Protein AF-A0A1A9QDA2-F1 (afdb_monomer_lite)

Sequence (116 aa):
MPLTSENLNNLLPKVSDYCTIPPLTIGEKIDRNGKKLVSDWNTKFKLIKSSARDLQTDLNDTNKEVTDINQTNQESKAIKALEKWCKDQIELNLLSTNVEETWTKVETRCIENKNS

Organism: NCBI:txid432608

Radius of gyration: 18.14 Å; chains: 1; bounding box: 49×37×40 Å

pLDDT: mean 85.92, std 14.35, range [33.88, 97.94]

Foldseek 3Di:
DDDDPVNCVVVVVVVCLVPDDDDFFLLSVCVSVVWDWDPPLLVLCVVPVVPQPCLQVQLCVQPVVSNDCPDPVCVVSSSVSLVSSLVVRRRDTCPDPPNVVSSVNNVSRTTDDPPD

Structure (mmCIF, N/CA/C/O backbone):
data_AF-A0A1A9QDA2-F1
#
_entry.id   AF-A0A1A9QDA2-F1
#
loop_
_atom_site.group_PDB
_atom_site.id
_atom_site.type_symbol
_atom_site.label_atom_id
_atom_site.label_alt_id
_atom_site.label_comp_id
_atom_site.label_asym_id
_atom_site.label_entity_id
_atom_site.label_seq_id
_atom_site.pdbx_PDB_ins_code
_atom_site.Cartn_x
_atom_site.Cartn_y
_atom_site.Cartn_z
_atom_site.occupancy
_atom_site.B_iso_or_equiv
_atom_site.auth_seq_id
_atom_site.auth_comp_id
_atom_site.auth_asym_id
_atom_site.auth_atom_id
_atom_site.pdbx_PDB_model_num
ATOM 1 N N . MET A 1 1 ? 36.775 -17.301 -12.864 1.00 51.97 1 MET A N 1
ATOM 2 C CA . MET A 1 1 ? 36.106 -18.532 -13.339 1.00 51.97 1 MET A CA 1
ATOM 3 C C . MET A 1 1 ? 36.004 -18.460 -14.853 1.00 51.97 1 MET A C 1
ATOM 5 O O . MET A 1 1 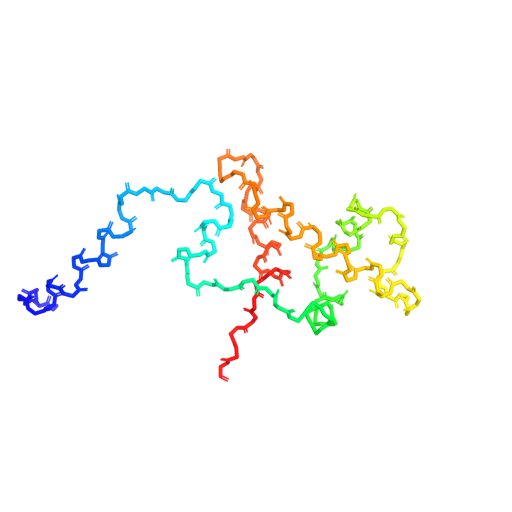? 35.595 -17.410 -15.335 1.00 51.97 1 MET A O 1
ATOM 9 N N . PRO A 1 2 ? 36.402 -19.499 -15.600 1.00 57.47 2 PRO A N 1
ATOM 10 C CA . PRO A 1 2 ? 36.228 -19.527 -17.047 1.00 57.47 2 PRO A CA 1
ATOM 11 C C . PRO A 1 2 ? 34.746 -19.722 -17.409 1.00 57.47 2 PRO A C 1
ATOM 13 O O . PRO A 1 2 ? 34.034 -20.488 -16.760 1.00 57.47 2 PRO A O 1
ATOM 16 N N . LEU A 1 3 ? 34.284 -19.008 -18.436 1.00 53.97 3 LEU A N 1
ATOM 17 C CA . LEU A 1 3 ? 32.960 -19.190 -19.032 1.00 53.97 3 LEU A CA 1
ATOM 18 C C . LEU A 1 3 ? 32.943 -20.517 -19.801 1.00 53.97 3 LEU A C 1
ATOM 20 O O . LEU A 1 3 ? 33.518 -20.620 -20.881 1.00 53.97 3 LEU A O 1
ATOM 24 N N . THR A 1 4 ? 32.309 -21.539 -19.230 1.00 72.19 4 THR A N 1
ATOM 25 C CA . THR A 1 4 ? 32.009 -22.799 -19.919 1.00 72.19 4 THR A CA 1
ATOM 26 C C . THR A 1 4 ? 30.706 -22.667 -20.711 1.00 72.19 4 THR A C 1
ATOM 28 O O . THR A 1 4 ? 29.827 -21.879 -20.355 1.00 72.19 4 THR A O 1
ATOM 31 N N . SER A 1 5 ? 30.553 -23.451 -21.780 1.00 62.84 5 SER A N 1
ATOM 32 C CA . SER A 1 5 ? 29.330 -23.518 -22.599 1.00 62.84 5 SER A CA 1
ATOM 33 C C . SER A 1 5 ? 28.076 -23.860 -21.778 1.00 62.84 5 SER A C 1
ATOM 35 O O . SER A 1 5 ? 26.990 -23.360 -22.060 1.00 62.84 5 SER A O 1
ATOM 37 N N . GLU A 1 6 ? 28.237 -24.640 -20.710 1.00 62.31 6 GLU A N 1
ATOM 38 C CA . GLU A 1 6 ? 27.176 -24.995 -19.761 1.00 62.31 6 GLU A CA 1
ATOM 39 C C . GLU A 1 6 ? 26.725 -23.803 -18.893 1.00 62.31 6 GLU A C 1
ATOM 41 O O . GLU A 1 6 ? 25.529 -23.587 -18.692 1.00 62.31 6 GLU A O 1
ATOM 46 N N . ASN A 1 7 ? 27.665 -22.958 -18.452 1.00 60.47 7 ASN A N 1
ATOM 47 C CA . ASN A 1 7 ? 27.343 -21.727 -17.728 1.00 60.47 7 ASN A CA 1
ATOM 48 C C . ASN A 1 7 ? 26.732 -20.672 -18.660 1.00 60.47 7 ASN A C 1
ATOM 50 O O . ASN A 1 7 ? 25.819 -19.956 -18.255 1.00 60.47 7 ASN A O 1
ATOM 54 N N . LEU A 1 8 ? 27.191 -20.599 -19.912 1.00 65.50 8 LEU A N 1
ATOM 55 C CA . LEU A 1 8 ? 26.693 -19.661 -20.918 1.00 65.50 8 LEU A CA 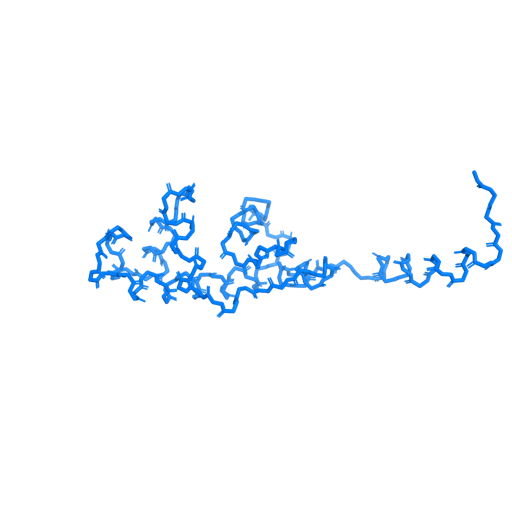1
ATOM 56 C C . LEU A 1 8 ? 25.214 -19.915 -21.257 1.00 65.50 8 LEU A C 1
ATOM 58 O O . LEU A 1 8 ? 24.417 -18.980 -21.225 1.00 65.50 8 LEU A O 1
ATOM 62 N N . ASN A 1 9 ? 24.822 -21.173 -21.481 1.00 63.59 9 ASN A N 1
ATOM 63 C CA . ASN A 1 9 ? 23.433 -21.536 -21.798 1.00 63.59 9 ASN A CA 1
ATOM 64 C C . ASN A 1 9 ? 22.451 -21.252 -20.648 1.00 63.59 9 ASN A C 1
ATOM 66 O O . ASN A 1 9 ? 21.279 -20.986 -20.896 1.00 63.59 9 ASN A O 1
ATOM 70 N N . ASN A 1 10 ? 22.929 -21.251 -19.400 1.00 66.06 10 ASN A N 1
ATOM 71 C CA . ASN A 1 10 ? 22.124 -20.912 -18.222 1.00 66.06 10 ASN A CA 1
ATOM 72 C C . ASN A 1 10 ? 22.133 -19.410 -17.878 1.00 66.06 10 ASN A C 1
ATOM 74 O O . ASN A 1 10 ? 21.210 -18.921 -17.221 1.00 66.06 10 ASN A O 1
ATOM 78 N N . LEU A 1 11 ? 23.175 -18.677 -18.283 1.00 63.66 11 LEU A N 1
ATOM 79 C CA . LEU A 1 11 ? 23.327 -17.240 -18.031 1.00 63.66 11 LEU A CA 1
ATOM 80 C C . LEU A 1 11 ? 22.626 -16.390 -19.092 1.00 63.66 11 LEU A C 1
ATOM 82 O O . LEU A 1 11 ? 21.979 -15.409 -18.739 1.00 63.66 11 LEU A O 1
ATOM 86 N N . LEU A 1 12 ? 22.717 -16.763 -20.371 1.00 65.12 12 LEU A N 1
ATOM 87 C CA . LEU A 1 12 ? 22.170 -15.969 -21.475 1.00 65.12 12 LEU A CA 1
ATOM 88 C C . LEU A 1 12 ? 20.656 -15.712 -21.380 1.00 65.12 12 LEU A C 1
ATOM 90 O O . LEU A 1 12 ? 20.272 -14.565 -21.599 1.00 65.12 12 LEU A O 1
ATOM 94 N N . PRO A 1 13 ? 19.795 -16.676 -20.993 1.00 64.75 13 PRO A N 1
ATOM 95 C CA . PRO A 1 13 ? 18.366 -16.407 -20.819 1.00 64.75 13 PRO A CA 1
ATOM 96 C C . PRO A 1 13 ? 18.108 -15.384 -19.705 1.00 64.75 13 PRO A C 1
ATOM 98 O O . PRO A 1 13 ? 17.362 -14.431 -19.894 1.00 64.75 13 PRO A O 1
ATOM 101 N N . LYS A 1 14 ? 18.819 -15.510 -18.575 1.00 60.81 14 LYS A N 1
ATOM 102 C CA . LYS A 1 14 ? 18.696 -14.595 -17.428 1.00 60.81 14 LYS A CA 1
ATOM 103 C C . LYS A 1 14 ? 19.170 -13.178 -17.754 1.00 60.81 14 LYS A C 1
ATOM 105 O O . LYS A 1 14 ? 18.591 -12.212 -17.272 1.00 60.81 14 LYS A O 1
ATOM 110 N N . VAL A 1 15 ? 20.231 -13.054 -18.553 1.00 61.69 15 VAL A N 1
ATOM 111 C CA . VAL A 1 15 ? 20.747 -11.758 -19.019 1.00 61.69 15 VAL A CA 1
ATOM 112 C C . VAL A 1 15 ? 19.812 -11.158 -20.074 1.00 61.69 15 VAL A C 1
ATOM 114 O O . VAL A 1 15 ? 19.534 -9.964 -20.030 1.00 61.69 15 VAL A O 1
ATOM 117 N N . SER A 1 16 ? 19.268 -11.978 -20.976 1.00 59.50 16 SER A N 1
ATOM 118 C CA . SER A 1 16 ? 18.304 -11.554 -21.999 1.00 59.50 16 SER A CA 1
ATOM 119 C C . SER A 1 16 ? 17.021 -10.981 -21.387 1.00 59.50 16 SER A C 1
ATOM 121 O O . SER A 1 16 ? 16.589 -9.901 -21.797 1.00 59.50 16 SER A O 1
ATOM 123 N N . ASP A 1 17 ? 16.460 -11.639 -20.366 1.00 58.28 17 ASP A N 1
ATOM 124 C CA . ASP A 1 17 ? 15.280 -11.157 -19.626 1.00 58.28 17 ASP A CA 1
ATOM 125 C C . ASP A 1 17 ? 15.550 -9.831 -18.898 1.00 58.28 17 ASP A C 1
ATOM 127 O O . ASP A 1 17 ? 14.667 -8.985 -18.751 1.00 58.28 17 ASP A O 1
ATOM 131 N N . TYR A 1 18 ? 16.794 -9.618 -18.463 1.00 56.81 18 TYR A N 1
ATOM 132 C CA . TYR A 1 18 ? 17.201 -8.389 -17.788 1.00 56.81 18 TYR A CA 1
ATOM 133 C C . TYR A 1 18 ? 17.413 -7.216 -18.763 1.00 56.81 18 TYR A C 1
ATOM 135 O O . TYR A 1 18 ? 17.221 -6.059 -18.385 1.00 56.81 18 TYR A O 1
ATOM 143 N N . CYS A 1 19 ? 17.797 -7.499 -20.013 1.00 63.44 19 CYS A N 1
ATOM 144 C CA . CYS A 1 19 ? 18.305 -6.503 -20.961 1.00 63.44 19 CYS A CA 1
ATOM 145 C C . CYS A 1 19 ? 17.315 -6.020 -22.032 1.00 63.44 19 CYS A C 1
ATOM 147 O O . CYS A 1 19 ? 17.685 -5.132 -22.798 1.00 63.44 19 CYS A O 1
ATOM 149 N N . THR A 1 20 ? 16.099 -6.562 -22.138 1.00 67.19 20 THR A N 1
ATOM 150 C CA . THR A 1 20 ? 15.286 -6.328 -23.350 1.00 67.19 20 THR A CA 1
ATOM 151 C C . THR A 1 20 ? 14.204 -5.254 -23.238 1.00 67.19 20 THR A C 1
ATOM 153 O O . THR A 1 20 ? 13.943 -4.592 -24.237 1.00 67.19 20 THR A O 1
ATOM 156 N N . ILE A 1 21 ? 13.623 -4.986 -22.065 1.00 72.31 21 ILE A N 1
ATOM 157 C CA . ILE A 1 21 ? 12.673 -3.867 -21.859 1.00 72.31 21 ILE A CA 1
ATOM 158 C C . ILE A 1 21 ? 12.774 -3.452 -20.389 1.00 72.31 21 ILE A C 1
ATOM 160 O O . ILE A 1 21 ? 12.674 -4.350 -19.568 1.00 72.31 21 ILE A O 1
ATOM 164 N N . PRO A 1 22 ? 12.999 -2.192 -19.978 1.00 78.06 22 PRO A N 1
ATOM 165 C CA . PRO A 1 22 ? 12.933 -1.798 -18.562 1.00 78.06 22 PRO A CA 1
ATOM 166 C C . PRO A 1 22 ? 11.484 -1.853 -18.037 1.00 78.06 22 PRO A C 1
ATOM 168 O O . PRO A 1 22 ? 10.559 -1.689 -18.830 1.00 78.06 22 PRO A O 1
ATOM 171 N N . PRO A 1 23 ? 11.248 -2.082 -16.730 1.00 85.69 23 PRO A N 1
ATOM 172 C CA . PRO A 1 23 ? 9.898 -1.964 -16.192 1.00 85.69 23 PRO A CA 1
ATOM 173 C C . PRO A 1 23 ? 9.444 -0.502 -16.317 1.00 85.69 23 PRO A C 1
ATOM 175 O O . PRO A 1 23 ? 10.222 0.418 -16.059 1.00 85.69 23 PRO A O 1
ATOM 178 N N . LEU A 1 24 ? 8.203 -0.292 -16.740 1.00 89.88 24 LEU A N 1
ATOM 179 C CA . LEU A 1 24 ? 7.578 1.019 -16.888 1.00 89.88 24 LEU A CA 1
ATOM 180 C C . LEU A 1 24 ? 6.841 1.425 -15.618 1.00 89.88 24 LEU A C 1
ATOM 182 O O . LEU A 1 24 ? 6.741 2.615 -15.344 1.00 89.88 24 LEU A O 1
ATOM 186 N N . THR A 1 25 ? 6.348 0.461 -14.841 1.00 93.88 25 THR A N 1
ATOM 187 C CA . THR A 1 25 ? 5.605 0.698 -13.599 1.00 93.88 25 THR A CA 1
ATOM 188 C C . THR A 1 25 ? 6.267 0.063 -12.383 1.00 93.88 25 THR A C 1
ATOM 190 O O . THR A 1 25 ? 7.103 -0.842 -12.480 1.00 93.88 25 THR A O 1
ATOM 193 N N . ILE A 1 26 ? 5.874 0.533 -11.201 1.00 93.38 26 ILE A N 1
ATOM 194 C CA . ILE A 1 26 ? 6.268 -0.088 -9.936 1.00 93.38 26 ILE A CA 1
ATOM 195 C C . ILE A 1 26 ? 5.824 -1.559 -9.889 1.00 93.38 26 ILE A C 1
ATOM 197 O O . ILE A 1 26 ? 6.607 -2.402 -9.456 1.00 93.38 26 ILE A O 1
ATOM 201 N N . GLY A 1 27 ? 4.622 -1.887 -10.372 1.00 93.06 27 GLY A N 1
ATOM 202 C CA . GLY A 1 27 ? 4.117 -3.261 -10.453 1.00 93.06 27 GLY A CA 1
ATOM 203 C C . GLY A 1 27 ? 5.013 -4.167 -11.298 1.00 93.06 27 GLY A C 1
ATOM 204 O O . GLY A 1 27 ? 5.478 -5.198 -10.821 1.00 93.06 27 GLY A O 1
ATOM 205 N N . GLU A 1 28 ? 5.387 -3.728 -12.500 1.00 91.88 28 GLU A N 1
ATOM 206 C CA . GLU A 1 28 ? 6.305 -4.486 -13.363 1.00 91.88 28 GLU A CA 1
ATOM 207 C C . GLU A 1 28 ? 7.697 -4.659 -12.733 1.00 91.88 28 GLU A C 1
ATOM 209 O O . GLU A 1 28 ? 8.357 -5.683 -12.931 1.00 91.88 28 GLU A O 1
ATOM 214 N N . LYS A 1 29 ? 8.160 -3.679 -11.941 1.00 91.06 29 LYS A N 1
ATOM 215 C CA . LYS A 1 29 ? 9.405 -3.794 -11.162 1.00 91.06 29 LYS A CA 1
ATOM 216 C C . LYS A 1 29 ? 9.287 -4.840 -10.051 1.00 91.06 29 LYS A C 1
ATOM 218 O O . LYS A 1 29 ? 10.267 -5.531 -9.773 1.00 91.06 29 LYS A O 1
ATOM 223 N N . ILE A 1 30 ? 8.125 -4.970 -9.409 1.00 91.88 30 ILE A N 1
ATOM 224 C CA . ILE A 1 30 ? 7.857 -6.019 -8.409 1.00 91.88 30 ILE A CA 1
ATOM 225 C C . ILE A 1 30 ? 7.922 -7.395 -9.076 1.00 91.88 30 ILE A C 1
ATOM 227 O O . ILE A 1 30 ? 8.697 -8.242 -8.619 1.00 91.88 30 ILE A O 1
ATOM 231 N N . ASP A 1 31 ? 7.194 -7.575 -10.180 1.00 89.81 31 ASP A N 1
ATOM 232 C CA . ASP A 1 31 ? 7.112 -8.844 -10.910 1.00 89.81 31 ASP A CA 1
ATOM 233 C C . ASP A 1 31 ? 8.485 -9.289 -11.420 1.00 89.81 31 ASP A C 1
ATOM 235 O O . ASP A 1 31 ? 8.910 -10.423 -11.188 1.00 89.81 31 ASP A O 1
ATOM 239 N N . ARG A 1 32 ? 9.244 -8.368 -12.026 1.00 86.94 32 ARG A N 1
ATOM 240 C CA . ARG A 1 32 ? 10.610 -8.636 -12.500 1.00 86.94 32 ARG A CA 1
ATOM 241 C C . ARG A 1 32 ? 11.559 -9.064 -11.388 1.00 86.94 32 ARG A C 1
ATOM 243 O O . ARG A 1 32 ? 12.432 -9.898 -11.604 1.00 86.94 32 ARG A O 1
ATOM 250 N N . ASN A 1 33 ? 11.395 -8.498 -10.197 1.00 87.62 33 ASN A N 1
ATOM 251 C CA . ASN A 1 33 ? 12.209 -8.848 -9.038 1.00 87.62 33 ASN A CA 1
ATOM 252 C C . ASN A 1 33 ? 11.767 -10.165 -8.374 1.00 87.62 33 ASN A C 1
ATOM 254 O O . ASN A 1 33 ? 12.324 -10.537 -7.337 1.00 87.62 33 ASN A O 1
ATOM 258 N N . GLY A 1 34 ? 10.762 -10.859 -8.928 1.00 89.00 34 GLY A N 1
ATOM 259 C CA . GLY A 1 34 ? 10.198 -12.085 -8.363 1.00 89.00 34 GLY A CA 1
ATOM 260 C C . GLY A 1 34 ? 9.557 -11.864 -6.991 1.00 89.00 34 GLY A C 1
ATOM 261 O O . GLY A 1 34 ? 9.482 -12.791 -6.181 1.00 89.00 34 GLY A O 1
ATOM 262 N N . LYS A 1 35 ? 9.163 -10.622 -6.692 1.00 91.12 35 LYS A N 1
ATOM 263 C CA . LYS A 1 35 ? 8.478 -10.250 -5.455 1.00 91.12 35 LYS A CA 1
ATOM 264 C C . LYS A 1 35 ? 6.975 -10.438 -5.652 1.00 91.12 35 LYS A C 1
ATOM 266 O O . LYS A 1 35 ? 6.481 -10.394 -6.771 1.00 91.12 35 LYS A O 1
ATOM 271 N N . LYS A 1 36 ? 6.246 -10.660 -4.560 1.00 93.69 36 LYS A N 1
ATOM 272 C CA . LYS A 1 36 ? 4.789 -10.839 -4.588 1.00 93.69 36 LYS A CA 1
ATOM 273 C C . LYS A 1 36 ? 4.103 -9.758 -3.779 1.00 93.69 36 LYS A C 1
ATOM 275 O O . LYS A 1 36 ? 4.628 -9.331 -2.749 1.00 93.69 36 LYS A O 1
ATOM 280 N N . LEU A 1 37 ? 2.937 -9.332 -4.250 1.00 94.50 37 LEU A N 1
ATOM 281 C CA . LEU A 1 37 ? 2.073 -8.437 -3.495 1.00 94.50 37 LEU A CA 1
ATOM 282 C C . LEU A 1 37 ? 1.442 -9.164 -2.311 1.00 94.50 37 LEU A C 1
ATOM 284 O O . LEU A 1 37 ? 1.178 -10.362 -2.375 1.00 94.50 37 LEU A O 1
ATOM 288 N N . VAL A 1 38 ? 1.192 -8.410 -1.246 1.00 95.88 38 VAL A N 1
ATOM 289 C CA . VAL A 1 38 ? 0.546 -8.889 -0.025 1.00 95.88 38 VAL A CA 1
ATOM 290 C C . VAL A 1 38 ? -0.817 -9.493 -0.345 1.00 95.88 38 VAL A C 1
ATOM 292 O O . VAL A 1 38 ? -1.671 -8.860 -0.962 1.00 95.88 38 VAL A O 1
ATOM 295 N N . SER A 1 39 ? -1.018 -10.715 0.134 1.00 94.44 39 SER A N 1
ATOM 296 C CA . SER A 1 39 ? -2.297 -11.422 0.096 1.00 94.44 39 SER A CA 1
ATOM 297 C C . SER A 1 39 ? -3.073 -11.287 1.416 1.00 94.44 39 SER A C 1
ATOM 299 O O . SER A 1 39 ? -4.287 -11.093 1.403 1.00 94.44 39 SER A O 1
ATOM 301 N N . ASP A 1 40 ? -2.376 -11.308 2.560 1.00 95.94 40 ASP A N 1
ATOM 302 C CA . ASP A 1 40 ? -2.951 -11.077 3.893 1.00 95.94 40 ASP A CA 1
ATOM 303 C C . ASP A 1 40 ? -2.695 -9.644 4.388 1.00 95.94 40 ASP A C 1
ATOM 305 O O . ASP A 1 40 ? -1.730 -9.342 5.105 1.00 95.94 40 ASP A O 1
ATOM 309 N N . TRP A 1 41 ? -3.602 -8.743 4.011 1.00 95.69 41 TRP A N 1
ATOM 310 C CA . TRP A 1 41 ? -3.544 -7.330 4.386 1.00 95.69 41 TRP A CA 1
ATOM 311 C C . TRP A 1 41 ? -3.715 -7.081 5.883 1.00 95.69 41 TRP A C 1
ATOM 313 O O . TRP A 1 41 ? -3.172 -6.108 6.402 1.00 95.69 41 TRP A O 1
ATOM 323 N N . ASN A 1 42 ? -4.430 -7.955 6.594 1.00 94.81 42 ASN A N 1
ATOM 324 C CA . ASN A 1 42 ? -4.640 -7.814 8.032 1.00 94.81 42 ASN A CA 1
ATOM 325 C C . ASN A 1 42 ? -3.331 -8.058 8.789 1.00 94.81 42 ASN A C 1
ATOM 327 O O . ASN A 1 42 ? -2.906 -7.232 9.599 1.00 94.81 42 ASN A O 1
ATOM 331 N N . THR A 1 43 ? -2.652 -9.164 8.476 1.00 95.12 43 THR A N 1
ATOM 332 C CA . THR A 1 43 ? -1.336 -9.468 9.047 1.00 95.12 43 THR A CA 1
ATOM 333 C C . THR A 1 43 ? -0.322 -8.402 8.656 1.00 95.12 43 THR A C 1
ATOM 335 O O . THR A 1 43 ? 0.390 -7.885 9.521 1.00 95.12 43 THR A O 1
ATOM 338 N N . LYS A 1 44 ? -0.294 -7.995 7.380 1.00 95.38 44 LYS A N 1
ATOM 339 C CA . LYS A 1 44 ? 0.621 -6.946 6.926 1.00 95.38 44 LYS A CA 1
ATOM 340 C C . LYS A 1 44 ? 0.408 -5.637 7.677 1.00 95.38 44 LYS A C 1
ATOM 342 O O . LYS A 1 44 ? 1.376 -5.087 8.194 1.00 95.38 44 LYS A O 1
ATOM 347 N N . PHE A 1 45 ? -0.834 -5.164 7.777 1.00 95.69 45 PHE A N 1
ATOM 348 C CA . PHE A 1 45 ? -1.162 -3.925 8.476 1.00 95.69 45 PHE A CA 1
ATOM 349 C C . PHE A 1 45 ? -0.698 -3.964 9.935 1.00 95.69 45 PHE A C 1
ATOM 351 O O . PHE A 1 45 ? -0.024 -3.043 10.389 1.00 95.69 45 PHE A O 1
ATOM 358 N N . LYS A 1 46 ? -0.966 -5.059 10.657 1.00 93.69 46 LYS A N 1
ATOM 359 C CA . LYS A 1 46 ? -0.527 -5.219 12.053 1.00 93.69 46 LYS A CA 1
ATOM 360 C C . LYS A 1 46 ? 0.989 -5.160 12.223 1.00 93.69 46 LYS A C 1
ATOM 362 O O . LYS A 1 46 ? 1.448 -4.614 13.222 1.00 93.69 46 LYS A O 1
ATOM 367 N N . LEU A 1 47 ? 1.746 -5.690 11.263 1.00 93.62 47 LEU A N 1
ATOM 368 C CA . LEU A 1 47 ? 3.210 -5.665 11.290 1.00 93.62 47 LEU A CA 1
ATOM 369 C C . LEU A 1 47 ? 3.781 -4.260 11.068 1.00 93.62 47 LEU A C 1
ATOM 371 O O . LEU A 1 47 ? 4.802 -3.913 11.659 1.00 93.62 47 LEU A O 1
ATOM 375 N N . ILE A 1 48 ? 3.142 -3.461 10.212 1.00 94.75 48 ILE A N 1
ATOM 376 C CA . ILE A 1 48 ? 3.696 -2.172 9.779 1.00 94.75 48 ILE A CA 1
ATOM 377 C C . ILE A 1 48 ? 3.095 -0.965 10.505 1.00 94.75 48 ILE A C 1
ATOM 379 O O . ILE A 1 48 ? 3.713 0.095 10.503 1.00 94.75 48 ILE A O 1
ATOM 383 N N . LYS A 1 49 ? 1.916 -1.088 11.132 1.00 93.25 49 LYS A N 1
ATOM 384 C CA . LYS A 1 49 ? 1.177 0.065 11.681 1.00 93.25 49 LYS A CA 1
ATOM 385 C C . LYS A 1 49 ? 1.940 0.876 12.730 1.00 93.25 49 LYS A C 1
ATOM 387 O O . LYS A 1 49 ? 1.688 2.065 12.871 1.00 93.25 49 LYS A O 1
ATOM 392 N N . SER A 1 50 ? 2.874 0.250 13.444 1.00 88.19 50 SER A N 1
ATOM 393 C CA . SER A 1 50 ? 3.691 0.888 14.482 1.00 88.19 50 SER A CA 1
ATOM 394 C C . SER A 1 50 ? 5.047 1.403 13.990 1.00 88.19 50 SER A C 1
ATOM 396 O O . SER A 1 50 ? 5.710 2.138 14.717 1.00 88.19 50 SER A O 1
ATOM 398 N N . SER A 1 51 ? 5.488 1.006 12.795 1.00 87.62 51 SER A N 1
ATOM 399 C CA . SER A 1 51 ? 6.866 1.215 12.323 1.00 87.62 51 SER A CA 1
ATOM 400 C C . SER A 1 51 ? 6.957 1.942 10.982 1.00 87.62 51 SER A C 1
ATOM 402 O O . SER A 1 51 ? 7.972 2.576 10.692 1.00 87.62 51 SER A O 1
ATOM 404 N N . ALA A 1 52 ? 5.907 1.889 10.161 1.00 86.56 52 ALA A N 1
ATOM 405 C CA . ALA A 1 5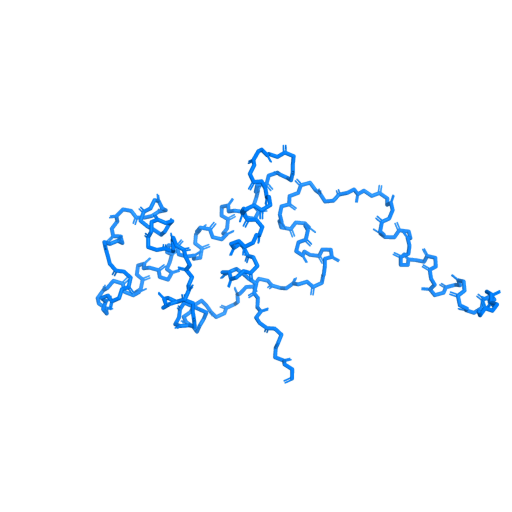2 ? 5.888 2.540 8.864 1.00 86.56 52 ALA A CA 1
ATOM 406 C C . ALA A 1 52 ? 5.701 4.053 9.013 1.00 86.56 52 ALA A C 1
ATOM 408 O O . ALA A 1 52 ? 4.636 4.541 9.399 1.00 86.56 52 ALA A O 1
ATOM 409 N N . ARG A 1 53 ? 6.742 4.799 8.635 1.00 89.00 53 ARG A N 1
ATOM 410 C CA . ARG A 1 53 ? 6.698 6.260 8.546 1.00 89.00 53 ARG A CA 1
ATOM 411 C C . ARG A 1 53 ? 5.585 6.706 7.593 1.00 89.00 53 ARG A C 1
ATOM 413 O O . ARG A 1 53 ? 5.350 6.054 6.572 1.00 89.00 53 ARG A O 1
ATOM 420 N N . ASP A 1 54 ? 4.908 7.792 7.959 1.00 93.44 54 ASP A N 1
ATOM 421 C CA . ASP A 1 54 ? 3.857 8.474 7.189 1.00 93.44 54 ASP A CA 1
ATOM 422 C C . ASP A 1 54 ? 2.642 7.611 6.820 1.00 93.44 54 ASP A C 1
ATOM 424 O O . ASP A 1 54 ? 1.775 8.055 6.075 1.00 93.44 54 ASP A O 1
ATOM 428 N N . LEU A 1 55 ? 2.527 6.394 7.370 1.00 95.25 55 LEU A N 1
ATOM 429 C CA . LEU A 1 55 ? 1.429 5.488 7.042 1.00 95.25 55 LEU A CA 1
ATOM 430 C C . LEU A 1 55 ? 0.071 6.115 7.373 1.00 95.25 55 LEU A C 1
ATOM 432 O O . LEU A 1 55 ? -0.829 6.065 6.549 1.00 95.25 55 LEU A O 1
ATOM 436 N N . GLN A 1 56 ? -0.072 6.748 8.541 1.00 95.81 56 GLN A N 1
ATOM 437 C CA . GLN A 1 56 ? -1.303 7.454 8.914 1.00 95.81 56 GLN A CA 1
ATOM 438 C C . GLN A 1 56 ? -1.715 8.480 7.850 1.00 95.81 56 GLN A C 1
ATOM 440 O O . GLN A 1 56 ? -2.876 8.508 7.447 1.00 95.81 56 GLN A O 1
ATOM 445 N N . THR A 1 57 ? -0.769 9.311 7.414 1.00 96.25 57 THR A N 1
ATOM 446 C CA . THR A 1 57 ? -1.003 10.366 6.424 1.00 96.25 57 THR A CA 1
ATOM 447 C C . THR A 1 57 ? -1.407 9.760 5.088 1.00 96.25 57 THR A C 1
ATOM 449 O O . THR A 1 57 ? -2.465 10.089 4.565 1.00 96.25 57 THR A O 1
ATOM 452 N N . ASP A 1 58 ? -0.638 8.789 4.595 1.00 95.56 58 ASP A N 1
ATOM 453 C CA . ASP A 1 58 ? -0.890 8.149 3.304 1.00 95.56 58 ASP A CA 1
ATOM 454 C C . ASP A 1 58 ? -2.243 7.406 3.280 1.00 95.56 58 ASP A C 1
ATOM 456 O O . ASP A 1 58 ? -2.977 7.448 2.286 1.00 95.56 58 ASP A O 1
ATOM 460 N N . LEU A 1 59 ? -2.622 6.756 4.388 1.00 97.19 59 LEU A N 1
ATOM 461 C CA . LEU A 1 59 ? -3.925 6.096 4.508 1.00 97.19 59 LEU A CA 1
ATOM 462 C C . LEU A 1 59 ? -5.075 7.097 4.625 1.00 97.19 59 LEU A C 1
ATOM 464 O O . LEU A 1 59 ? -6.134 6.856 4.046 1.00 97.19 59 LEU A O 1
ATOM 468 N N . ASN A 1 60 ? -4.876 8.220 5.319 1.00 96.69 60 ASN A N 1
ATOM 469 C CA . ASN A 1 60 ? -5.861 9.298 5.378 1.00 96.69 60 ASN A CA 1
ATOM 470 C C . ASN A 1 60 ? -6.063 9.969 4.011 1.00 96.69 60 ASN A C 1
ATOM 472 O O . ASN A 1 60 ? -7.190 10.293 3.640 1.00 96.69 60 ASN A O 1
ATOM 476 N N . ASP A 1 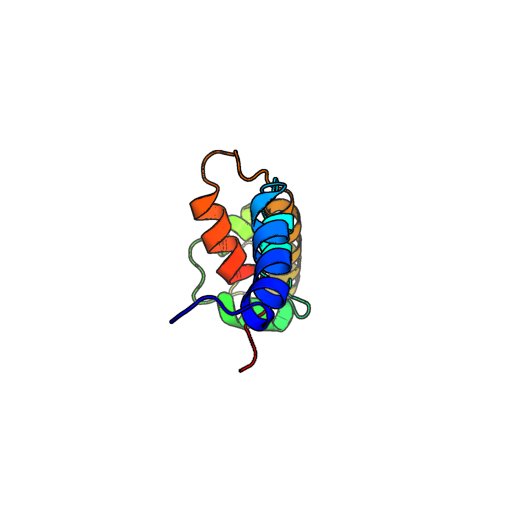61 ? -4.990 10.170 3.248 1.00 96.62 61 ASP A N 1
ATOM 477 C CA . ASP A 1 61 ? -5.058 10.721 1.894 1.00 96.62 61 ASP A CA 1
ATOM 478 C C . ASP A 1 61 ? -5.773 9.781 0.929 1.00 96.62 61 ASP A C 1
ATOM 480 O O . ASP A 1 61 ? -6.549 10.233 0.088 1.00 96.62 61 ASP A O 1
ATOM 484 N N . THR A 1 62 ? -5.603 8.475 1.123 1.00 96.75 62 THR A N 1
ATOM 485 C CA . THR A 1 62 ? -6.318 7.450 0.355 1.00 96.75 62 THR A CA 1
ATOM 486 C C . THR A 1 62 ? -7.790 7.343 0.750 1.00 96.75 62 THR A C 1
ATOM 488 O O . THR A 1 62 ? -8.659 7.143 -0.100 1.00 96.75 62 THR A O 1
ATOM 491 N N . ASN A 1 63 ? -8.086 7.443 2.046 1.00 96.31 63 ASN A N 1
ATOM 492 C CA . ASN A 1 63 ? -9.435 7.398 2.587 1.00 96.31 63 ASN A CA 1
ATOM 493 C C . ASN A 1 63 ? -9.550 8.330 3.799 1.00 96.31 63 ASN A C 1
ATOM 495 O O . ASN A 1 63 ? -9.094 8.007 4.897 1.00 96.31 63 ASN A O 1
ATOM 499 N N . LYS A 1 64 ? -10.251 9.452 3.612 1.00 96.12 64 LYS A N 1
ATOM 500 C CA . LYS A 1 64 ? -10.404 10.506 4.627 1.00 96.12 64 LYS A CA 1
ATOM 501 C C . LYS A 1 64 ? -11.151 10.059 5.884 1.00 96.12 64 LYS A C 1
ATOM 503 O O . LYS A 1 64 ? -11.059 10.730 6.908 1.00 96.12 64 LYS A O 1
ATOM 508 N N . GLU A 1 65 ? -11.841 8.919 5.843 1.00 95.12 65 GLU A N 1
ATOM 509 C CA . GLU A 1 65 ? -12.455 8.322 7.031 1.00 95.12 65 GLU A CA 1
ATOM 510 C C . GLU A 1 65 ? -11.438 7.691 7.993 1.00 95.12 65 GLU A C 1
ATOM 512 O O . GLU A 1 65 ? -11.780 7.444 9.149 1.00 95.12 65 GLU A O 1
ATOM 517 N N . VAL A 1 66 ? -10.207 7.421 7.542 1.00 95.56 66 VAL A N 1
ATOM 518 C CA . VAL A 1 66 ? -9.128 6.893 8.386 1.00 95.56 66 VAL A CA 1
ATOM 519 C C . VAL A 1 66 ? -8.513 8.047 9.172 1.00 95.56 66 VAL A C 1
ATOM 521 O O . VAL A 1 66 ? -7.598 8.728 8.710 1.00 95.56 66 VAL A O 1
ATOM 524 N N . THR A 1 67 ? -9.033 8.287 10.371 1.00 94.50 67 THR A N 1
ATOM 525 C CA . THR A 1 67 ? -8.582 9.389 11.238 1.00 94.50 67 THR A CA 1
ATOM 526 C C . THR A 1 67 ? -7.436 8.995 12.165 1.00 94.50 67 THR A C 1
ATOM 528 O O . THR A 1 67 ? -6.609 9.839 12.487 1.00 94.50 67 THR A O 1
ATOM 531 N N . ASP A 1 68 ? -7.370 7.727 12.578 1.00 93.88 68 ASP A N 1
ATOM 532 C CA . ASP A 1 68 ? -6.314 7.185 13.443 1.00 93.88 68 ASP A CA 1
ATOM 533 C C . ASP A 1 68 ? -6.176 5.667 13.231 1.00 93.88 68 ASP A C 1
ATOM 535 O O . ASP A 1 68 ? -7.096 4.902 13.518 1.00 93.88 68 ASP A O 1
ATOM 539 N N . ILE A 1 69 ? -5.022 5.225 12.729 1.00 94.19 69 ILE A N 1
ATOM 540 C CA . ILE A 1 69 ? -4.704 3.824 12.423 1.00 94.19 69 ILE A CA 1
ATOM 541 C C . ILE A 1 69 ? -4.510 2.958 13.675 1.00 94.19 69 ILE A C 1
ATOM 543 O O . ILE A 1 69 ? -4.480 1.730 13.568 1.00 94.19 69 ILE A O 1
ATOM 547 N N . ASN A 1 70 ? -4.373 3.569 14.856 1.00 92.44 70 ASN A N 1
ATOM 548 C CA . ASN A 1 70 ? -4.224 2.855 16.123 1.00 92.44 70 ASN A CA 1
ATOM 549 C C . ASN A 1 70 ? -5.567 2.558 16.797 1.00 92.44 70 ASN A C 1
ATOM 551 O O . ASN A 1 70 ? -5.616 1.751 17.727 1.00 92.44 70 ASN A O 1
ATOM 555 N N . GLN A 1 71 ? -6.659 3.166 16.331 1.00 92.81 71 GLN A N 1
ATOM 556 C CA . GLN A 1 71 ? -7.988 2.913 16.870 1.00 92.81 71 GLN A CA 1
ATOM 557 C C . GLN A 1 71 ? -8.587 1.624 16.297 1.00 92.81 71 GLN A C 1
ATOM 559 O O . GLN A 1 71 ? -8.724 1.457 15.086 1.00 92.81 71 GLN A O 1
ATOM 564 N N . THR A 1 72 ? -9.024 0.719 17.174 1.00 91.38 72 THR A N 1
ATOM 565 C CA . THR A 1 72 ? -9.580 -0.588 16.784 1.00 91.38 72 THR A CA 1
ATOM 566 C C . THR A 1 72 ? -10.799 -0.474 15.863 1.00 91.38 72 THR A C 1
ATOM 568 O O . THR A 1 72 ? -10.947 -1.252 14.926 1.00 91.38 72 THR A O 1
ATOM 571 N N . ASN A 1 73 ? -11.669 0.518 16.075 1.00 93.38 73 ASN A N 1
ATOM 572 C CA . ASN A 1 73 ? -12.841 0.751 15.219 1.00 93.38 73 ASN A CA 1
ATOM 573 C C . ASN A 1 73 ? -12.479 1.285 13.818 1.00 93.38 73 ASN A C 1
ATOM 575 O O . ASN A 1 73 ? -13.326 1.258 12.926 1.00 93.38 73 ASN A O 1
ATOM 579 N N . GLN A 1 74 ? -11.242 1.748 13.613 1.00 94.00 74 GLN A N 1
ATOM 580 C CA . GLN A 1 74 ? -10.727 2.229 12.329 1.00 94.00 74 GLN A CA 1
ATOM 581 C C . GLN A 1 74 ? -9.922 1.161 11.576 1.00 94.00 74 GLN A C 1
ATOM 583 O O . GLN A 1 74 ? -9.691 1.313 10.378 1.00 94.00 74 GLN A O 1
ATOM 588 N N . GLU A 1 75 ? -9.537 0.059 12.230 1.00 94.38 75 GLU A N 1
ATOM 589 C CA . GLU A 1 75 ? -8.624 -0.954 11.681 1.00 94.38 75 GLU A CA 1
ATOM 590 C C . GLU A 1 75 ? -9.093 -1.496 10.321 1.00 94.38 75 GLU A C 1
ATOM 592 O O . GLU A 1 75 ? -8.323 -1.514 9.365 1.00 94.38 75 GLU A O 1
ATOM 597 N N . SER A 1 76 ? -10.378 -1.840 10.172 1.00 96.12 76 SER A N 1
ATOM 598 C CA . SER A 1 76 ? -10.904 -2.322 8.884 1.00 96.12 76 SER A CA 1
ATOM 599 C C . SER A 1 76 ? -10.823 -1.268 7.771 1.00 96.12 76 SER A C 1
ATOM 601 O O . SER A 1 76 ? -10.529 -1.607 6.622 1.00 96.12 76 SER A O 1
ATOM 603 N N . LYS A 1 77 ? -11.055 0.011 8.092 1.00 96.69 77 LYS A N 1
ATOM 604 C CA . LYS A 1 77 ? -10.955 1.109 7.121 1.00 96.69 77 LYS A CA 1
ATOM 605 C C . LYS A 1 77 ? -9.504 1.364 6.736 1.00 96.69 77 LYS A C 1
ATOM 607 O O . LYS A 1 77 ? -9.219 1.528 5.553 1.00 96.69 77 LYS A O 1
ATOM 612 N N . ALA A 1 78 ? -8.599 1.329 7.712 1.00 96.94 78 ALA A N 1
ATOM 613 C CA . ALA A 1 78 ? -7.166 1.478 7.500 1.00 96.94 78 ALA A CA 1
ATOM 614 C C . ALA A 1 78 ? -6.599 0.341 6.633 1.00 96.94 78 ALA A C 1
ATOM 616 O O . ALA A 1 78 ? -5.870 0.609 5.684 1.00 96.94 78 ALA A O 1
ATOM 617 N N . ILE A 1 79 ? -6.997 -0.912 6.878 1.00 97.50 79 ILE A N 1
ATOM 618 C CA . ILE A 1 79 ? -6.594 -2.064 6.055 1.00 97.50 79 ILE A CA 1
ATOM 619 C C . ILE A 1 79 ? -7.056 -1.891 4.601 1.00 97.50 79 ILE A C 1
ATOM 621 O O . ILE A 1 79 ? -6.262 -2.061 3.679 1.00 97.50 79 ILE A O 1
ATOM 625 N N . LYS A 1 80 ? -8.316 -1.496 4.379 1.00 97.75 80 LYS A N 1
ATOM 626 C CA . LYS A 1 80 ? -8.834 -1.237 3.023 1.00 97.75 80 LYS A CA 1
ATOM 627 C C . LYS A 1 80 ? -8.131 -0.061 2.346 1.00 97.75 80 LYS A C 1
ATOM 629 O O . LYS A 1 80 ? -7.865 -0.117 1.148 1.00 97.75 80 LYS A O 1
ATOM 634 N N . ALA A 1 81 ? -7.827 0.994 3.100 1.00 97.94 81 ALA A N 1
ATOM 635 C CA . ALA A 1 81 ? -7.062 2.128 2.598 1.00 97.94 81 ALA A CA 1
ATOM 636 C C . ALA A 1 81 ? -5.639 1.706 2.211 1.00 97.94 81 ALA A C 1
ATOM 638 O O . ALA A 1 81 ? -5.152 2.136 1.176 1.00 97.94 81 ALA A O 1
ATOM 639 N N . LEU A 1 82 ? -4.997 0.824 2.982 1.00 97.81 82 LEU A N 1
ATOM 640 C CA . LEU A 1 82 ? -3.668 0.296 2.671 1.00 97.81 82 LEU A CA 1
ATOM 641 C C . LEU A 1 82 ? -3.678 -0.518 1.379 1.00 97.81 82 LEU A C 1
ATOM 643 O O . LEU A 1 82 ? -2.836 -0.298 0.511 1.00 97.81 82 LEU A O 1
ATOM 647 N N . GLU A 1 83 ? -4.645 -1.425 1.240 1.00 97.75 83 GLU A N 1
ATOM 648 C CA . GLU A 1 83 ? -4.816 -2.212 0.020 1.00 97.75 83 GLU A CA 1
ATOM 649 C C . GLU A 1 83 ? -5.024 -1.297 -1.194 1.00 97.75 83 GLU A C 1
ATOM 651 O O . GLU A 1 83 ? -4.371 -1.473 -2.224 1.00 97.75 83 GLU A O 1
ATOM 656 N N . LYS A 1 84 ? -5.901 -0.291 -1.071 1.00 97.75 84 LYS A N 1
ATOM 657 C CA . LYS A 1 84 ? -6.140 0.683 -2.138 1.00 97.75 84 LYS A CA 1
ATOM 658 C C . LYS A 1 84 ? -4.884 1.490 -2.466 1.00 97.75 84 LYS A C 1
ATOM 660 O O . LYS A 1 84 ? -4.533 1.586 -3.635 1.00 97.75 84 LYS A O 1
ATOM 665 N N . TRP A 1 85 ? -4.200 2.022 -1.456 1.00 97.25 85 TRP A N 1
ATOM 666 C CA . TRP A 1 85 ? -2.976 2.796 -1.642 1.00 97.25 85 TRP A CA 1
ATOM 667 C C . TRP A 1 85 ? -1.948 1.978 -2.420 1.00 97.25 85 TRP A C 1
ATOM 669 O O . TRP A 1 85 ? -1.400 2.458 -3.405 1.00 97.25 85 TRP A O 1
ATOM 679 N N . CYS A 1 86 ? -1.750 0.710 -2.045 1.00 97.06 86 CYS A N 1
ATOM 680 C CA . CYS A 1 86 ? -0.854 -0.188 -2.763 1.00 97.06 86 CYS A CA 1
ATOM 681 C C . CY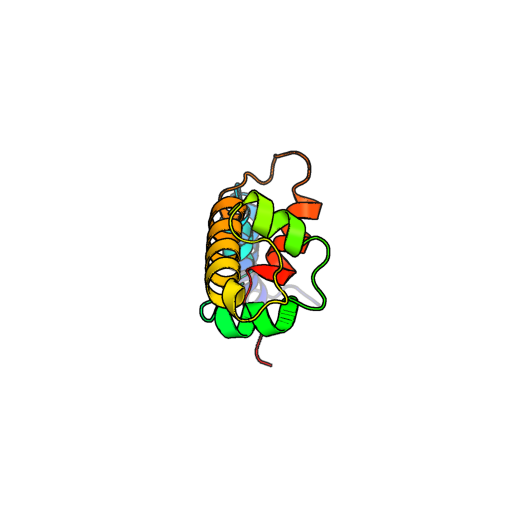S A 1 86 ? -1.261 -0.391 -4.226 1.00 97.06 86 CYS A C 1
ATOM 683 O O . CYS A 1 86 ? -0.389 -0.322 -5.087 1.00 97.06 86 CYS A O 1
ATOM 685 N N . LYS A 1 87 ? -2.553 -0.597 -4.521 1.00 96.19 87 LYS A N 1
ATOM 686 C CA . LYS A 1 87 ? -3.053 -0.714 -5.905 1.00 96.19 87 LYS A CA 1
ATOM 687 C C . LYS A 1 87 ? -2.785 0.552 -6.719 1.00 96.19 87 LYS A C 1
ATOM 689 O O . LYS A 1 87 ? -2.298 0.456 -7.836 1.00 96.19 87 LYS A O 1
ATOM 694 N N . ASP A 1 88 ? -3.010 1.721 -6.129 1.00 95.19 88 ASP A N 1
ATOM 695 C CA . ASP A 1 88 ? -2.766 2.996 -6.806 1.00 95.19 88 ASP A CA 1
ATOM 696 C C . ASP A 1 88 ? -1.254 3.225 -7.036 1.00 95.19 88 ASP A C 1
ATOM 698 O O . ASP A 1 88 ? -0.844 3.719 -8.084 1.00 95.19 88 ASP A O 1
ATOM 702 N N . GLN A 1 89 ? -0.394 2.839 -6.082 1.00 94.81 89 GLN A N 1
ATOM 703 C CA . GLN A 1 89 ? 1.054 3.032 -6.217 1.00 94.81 89 GLN A CA 1
ATOM 704 C C . GLN A 1 89 ? 1.708 2.087 -7.229 1.00 94.81 89 GLN A C 1
ATOM 706 O O . GLN A 1 89 ? 2.666 2.487 -7.885 1.00 94.81 89 GLN A O 1
ATOM 711 N N . ILE A 1 90 ? 1.249 0.836 -7.362 1.00 94.50 90 ILE A N 1
ATOM 712 C CA . ILE A 1 90 ? 1.874 -0.107 -8.309 1.00 94.50 90 ILE A CA 1
ATOM 713 C C . ILE A 1 90 ? 1.655 0.298 -9.770 1.00 94.50 90 ILE A C 1
ATOM 715 O O . ILE A 1 90 ? 2.460 -0.069 -10.622 1.00 94.50 90 ILE A O 1
ATOM 719 N N . GLU A 1 91 ? 0.620 1.089 -10.051 1.00 94.25 91 GLU A N 1
ATOM 720 C CA . GLU A 1 91 ? 0.334 1.632 -11.382 1.00 94.25 91 GLU A CA 1
ATOM 721 C C . GLU A 1 91 ? 1.207 2.849 -11.731 1.00 94.25 91 GLU A C 1
ATOM 723 O O . GLU A 1 91 ? 1.240 3.278 -12.886 1.00 94.25 91 GLU A O 1
ATOM 728 N N . LEU A 1 92 ? 1.951 3.407 -10.765 1.00 92.88 92 LEU A N 1
ATOM 729 C CA . LEU A 1 92 ? 2.798 4.570 -11.011 1.00 92.88 92 LEU A CA 1
ATOM 730 C C . LEU A 1 92 ? 3.958 4.243 -11.945 1.00 92.88 92 LEU A C 1
ATOM 732 O O . LEU A 1 92 ? 4.648 3.228 -11.807 1.00 92.88 92 LEU A O 1
ATOM 736 N N . ASN A 1 93 ? 4.189 5.170 -12.872 1.00 91.31 93 ASN A N 1
ATOM 737 C CA . ASN A 1 93 ? 5.260 5.083 -13.845 1.00 91.31 93 ASN A CA 1
ATOM 738 C C . ASN A 1 93 ? 6.626 5.320 -13.180 1.00 91.31 93 ASN A C 1
ATOM 740 O O . ASN A 1 93 ? 6.803 6.290 -12.451 1.00 91.31 93 ASN A O 1
ATOM 744 N N . LEU A 1 94 ? 7.613 4.478 -13.486 1.00 87.00 94 LEU A N 1
ATOM 745 C CA . LEU A 1 94 ? 8.969 4.554 -12.942 1.00 87.00 94 LEU A CA 1
ATOM 746 C C . LEU A 1 94 ? 9.753 5.809 -13.356 1.00 87.00 94 LEU A C 1
ATOM 748 O O . LEU A 1 94 ? 10.777 6.116 -12.754 1.00 87.00 94 LEU A O 1
ATOM 752 N N . LEU A 1 95 ? 9.275 6.543 -14.358 1.00 81.75 95 LEU A N 1
ATOM 753 C CA . LEU A 1 95 ? 9.838 7.815 -14.807 1.00 81.75 95 LEU A CA 1
ATOM 754 C C . LEU A 1 95 ? 9.250 9.025 -14.058 1.00 81.75 95 LEU A C 1
ATOM 756 O O . LEU A 1 95 ? 9.637 10.158 -14.342 1.00 81.75 95 LEU A O 1
ATOM 760 N N . SER A 1 96 ? 8.309 8.824 -13.126 1.00 78.50 96 SER A N 1
ATOM 761 C CA . SER A 1 96 ? 7.735 9.919 -12.342 1.00 78.50 96 SER A CA 1
ATOM 762 C C . SER A 1 96 ? 8.734 10.479 -11.326 1.00 78.50 96 SER A C 1
ATOM 764 O O . SER A 1 96 ? 9.576 9.766 -10.777 1.00 78.50 96 SER A O 1
ATOM 766 N N . THR A 1 97 ? 8.598 11.760 -10.988 1.00 69.06 97 THR A N 1
ATOM 767 C CA . THR A 1 97 ? 9.315 12.336 -9.843 1.00 69.06 97 THR A CA 1
ATOM 768 C C . THR A 1 97 ? 8.914 11.603 -8.555 1.00 69.06 97 THR A C 1
ATOM 770 O O . THR A 1 97 ? 7.749 11.245 -8.394 1.00 69.06 97 THR A O 1
ATOM 773 N N . ASN A 1 98 ? 9.867 11.386 -7.642 1.00 81.75 98 ASN A N 1
ATOM 774 C CA . ASN A 1 98 ? 9.705 10.717 -6.332 1.00 81.75 98 ASN A CA 1
ATOM 775 C C . ASN A 1 98 ? 9.572 9.183 -6.338 1.00 81.75 98 ASN A C 1
ATOM 777 O O . ASN A 1 98 ? 9.247 8.590 -5.309 1.00 81.75 98 ASN A O 1
ATOM 781 N N . VAL A 1 99 ? 9.885 8.512 -7.449 1.00 85.12 99 VAL A N 1
ATOM 782 C CA . VAL A 1 99 ? 9.722 7.053 -7.555 1.00 85.12 99 VAL A CA 1
ATOM 783 C C . VAL A 1 99 ? 10.525 6.248 -6.533 1.00 85.12 99 VAL A C 1
ATOM 785 O O . VAL A 1 99 ? 10.051 5.212 -6.080 1.00 85.12 99 VAL A O 1
ATOM 788 N N . GLU A 1 100 ? 11.702 6.722 -6.127 1.00 87.62 100 GLU A N 1
ATOM 789 C CA . GLU A 1 100 ? 12.536 6.043 -5.124 1.00 87.62 100 GLU A CA 1
ATOM 790 C C . GLU A 1 100 ? 11.911 6.082 -3.720 1.00 87.62 100 GLU A C 1
ATOM 792 O O . GLU A 1 100 ? 11.931 5.090 -2.982 1.00 87.62 100 GLU A O 1
ATOM 797 N N . GLU A 1 101 ? 11.286 7.205 -3.358 1.00 90.69 101 GLU A N 1
ATOM 798 C CA . GLU A 1 101 ? 10.559 7.323 -2.095 1.00 90.69 101 GLU A CA 1
ATOM 799 C C . GLU A 1 101 ? 9.324 6.414 -2.106 1.00 90.69 101 GLU A C 1
ATOM 801 O O . GLU A 1 101 ? 9.112 5.627 -1.177 1.00 90.69 101 GLU A O 1
ATOM 806 N N . THR A 1 102 ? 8.546 6.462 -3.192 1.00 92.19 102 THR A N 1
ATOM 807 C CA . THR A 1 102 ? 7.385 5.588 -3.375 1.00 92.19 102 THR A CA 1
ATOM 808 C C . THR A 1 102 ? 7.791 4.120 -3.346 1.00 92.19 102 THR A C 1
ATOM 810 O O . THR A 1 102 ? 7.144 3.323 -2.670 1.00 92.19 102 THR A O 1
ATOM 813 N N . TRP A 1 103 ? 8.888 3.755 -4.012 1.00 92.50 103 TRP A N 1
ATOM 814 C CA . TRP A 1 103 ? 9.401 2.389 -4.031 1.00 92.50 103 TRP A CA 1
ATOM 815 C C . TRP A 1 103 ? 9.720 1.887 -2.621 1.00 92.50 103 TRP A C 1
ATOM 817 O O . TRP A 1 103 ? 9.264 0.811 -2.241 1.00 92.50 103 TRP A O 1
ATOM 827 N N . THR A 1 104 ? 10.405 2.694 -1.808 1.00 92.69 104 THR A N 1
ATOM 828 C CA . THR A 1 104 ? 10.733 2.344 -0.414 1.00 92.69 104 THR A CA 1
ATOM 829 C C . THR A 1 104 ? 9.468 2.070 0.412 1.00 92.69 104 THR A C 1
ATOM 831 O O . THR A 1 104 ? 9.388 1.098 1.177 1.00 92.69 104 THR A O 1
ATOM 834 N N . LYS A 1 105 ? 8.434 2.904 0.230 1.00 95.06 105 LYS A N 1
ATOM 835 C CA . LYS A 1 105 ? 7.129 2.717 0.877 1.00 95.06 105 LYS A CA 1
ATOM 836 C C . LYS A 1 105 ? 6.433 1.450 0.367 1.00 95.06 105 LYS A C 1
ATOM 838 O O . LYS A 1 105 ? 5.943 0.668 1.181 1.00 95.06 105 LYS A O 1
ATOM 843 N N . VAL A 1 106 ? 6.426 1.204 -0.943 1.00 95.12 106 VAL A N 1
ATOM 844 C CA . VAL A 1 106 ? 5.821 0.015 -1.567 1.00 95.12 106 VAL A CA 1
ATOM 845 C C . VAL A 1 106 ? 6.497 -1.272 -1.097 1.00 95.12 106 VAL A C 1
ATOM 847 O O . VAL A 1 106 ? 5.799 -2.215 -0.729 1.00 95.12 106 VAL A O 1
ATOM 850 N N . GLU A 1 107 ? 7.828 -1.308 -1.011 1.00 93.44 107 GLU A N 1
ATOM 851 C CA . GLU A 1 107 ? 8.555 -2.465 -0.476 1.00 93.44 107 GLU A CA 1
ATOM 852 C C . GLU A 1 107 ? 8.130 -2.793 0.953 1.00 93.44 107 GLU A C 1
ATOM 854 O O . GLU A 1 107 ? 7.887 -3.952 1.291 1.00 93.44 107 GLU A O 1
ATOM 859 N N . THR A 1 108 ? 7.975 -1.762 1.782 1.00 9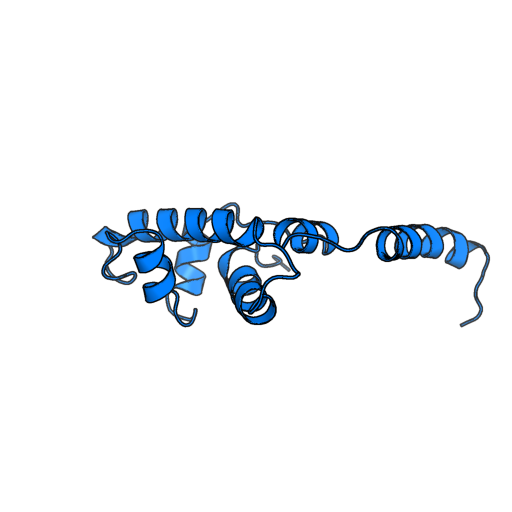4.25 108 THR A N 1
ATOM 860 C CA . THR A 1 108 ? 7.568 -1.935 3.178 1.00 94.25 108 THR A CA 1
ATOM 861 C C . THR A 1 108 ? 6.111 -2.371 3.294 1.00 94.25 108 THR A C 1
ATOM 863 O O . THR A 1 108 ? 5.787 -3.213 4.128 1.00 94.25 108 THR A O 1
ATOM 866 N N . ARG A 1 109 ? 5.219 -1.807 2.475 1.00 95.31 109 ARG A N 1
ATOM 867 C CA . ARG A 1 109 ? 3.763 -1.848 2.682 1.00 95.31 109 ARG A CA 1
ATOM 868 C C . ARG A 1 109 ? 3.039 -2.892 1.842 1.00 95.31 109 ARG A C 1
ATOM 870 O O . ARG A 1 109 ? 2.094 -3.498 2.332 1.00 95.31 109 ARG A O 1
ATOM 877 N N . CYS A 1 110 ? 3.492 -3.115 0.615 1.00 96.44 110 CYS A N 1
ATOM 878 C CA . CYS A 1 110 ? 2.729 -3.827 -0.409 1.00 96.44 110 CYS A CA 1
ATOM 879 C C . CYS A 1 110 ? 3.313 -5.188 -0.774 1.00 96.44 110 CYS A C 1
ATOM 881 O O . CYS A 1 110 ? 2.627 -5.970 -1.419 1.00 96.44 110 CYS A O 1
ATOM 883 N N . ILE A 1 111 ? 4.556 -5.476 -0.380 1.00 95.31 111 ILE A N 1
ATOM 884 C CA . ILE A 1 111 ? 5.253 -6.716 -0.738 1.00 95.31 111 ILE A CA 1
ATOM 885 C C . ILE A 1 111 ? 5.192 -7.723 0.414 1.00 95.31 111 ILE A C 1
ATOM 887 O O . ILE A 1 111 ? 5.336 -7.357 1.586 1.00 95.31 111 ILE A O 1
ATOM 891 N N . GLU A 1 112 ? 4.969 -8.997 0.087 1.00 92.19 112 GLU A N 1
ATOM 892 C CA . GLU A 1 112 ? 5.047 -10.100 1.045 1.00 92.19 112 GLU A CA 1
ATOM 893 C C . GLU A 1 112 ? 6.444 -10.165 1.669 1.00 92.19 112 GLU A C 1
ATOM 895 O O . GLU A 1 112 ? 7.469 -10.102 0.984 1.00 92.19 112 GLU A O 1
ATOM 900 N N . ASN A 1 113 ? 6.499 -10.318 2.990 1.00 77.19 113 ASN A N 1
ATOM 901 C CA . ASN A 1 113 ? 7.764 -10.639 3.635 1.00 77.19 113 ASN A CA 1
ATOM 902 C C . ASN A 1 113 ? 8.160 -12.045 3.165 1.00 77.19 113 ASN A C 1
ATOM 904 O O . ASN A 1 113 ? 7.326 -12.951 3.186 1.00 77.19 113 ASN A O 1
ATOM 908 N N . LYS A 1 114 ? 9.412 -12.250 2.737 1.00 56.69 114 LYS A N 1
ATOM 909 C CA . LYS A 1 114 ? 9.905 -13.610 2.493 1.00 56.69 114 LYS A CA 1
ATOM 910 C C . LYS A 1 114 ? 9.823 -14.366 3.820 1.00 56.69 114 LYS A C 1
ATOM 912 O O . LYS A 1 114 ? 10.612 -14.084 4.718 1.00 56.69 114 LYS A O 1
ATOM 917 N N . ASN A 1 115 ? 8.876 -15.296 3.944 1.00 45.03 115 ASN A N 1
ATOM 918 C CA . ASN A 1 115 ? 8.989 -16.365 4.928 1.00 45.03 115 ASN A CA 1
ATOM 919 C C . ASN A 1 115 ? 10.282 -17.109 4.578 1.00 45.03 115 ASN A C 1
ATOM 921 O O . ASN A 1 115 ? 10.370 -17.715 3.508 1.00 45.03 115 ASN A O 1
ATOM 925 N N . SER A 1 116 ? 11.304 -16.931 5.414 1.00 33.88 116 SER A N 1
ATOM 926 C CA . SER A 1 116 ? 12.529 -17.723 5.363 1.00 33.88 116 SER A CA 1
ATOM 927 C C . SER A 1 116 ? 12.334 -19.042 6.086 1.00 33.88 116 SER A C 1
ATOM 929 O O . SER A 1 116 ? 11.491 -19.090 7.009 1.00 33.88 116 SER A O 1
#

Secondary structure (DSSP, 8-state):
----HHHHHHHHHHHHHHHS----BHHHHHHHTT--B-S-HHHHHHHHTTT-TTHHHHHHHH-TT---TTSGGGHHHHHHHHHHHHHHHHTSBTTSTTHHHHHHHHHHHTBPP---